Protein AF-A0A8G1X2F3-F1 (afdb_monomer)

Solvent-accessible surface area (backbone atoms only — not comparable to full-atom values): 7685 Å² total; per-residue (Å²): 107,50,63,44,91,69,25,41,35,52,78,44,75,65,42,55,74,68,70,45,87,41,70,46,46,57,89,51,51,42,33,35,34,28,33,28,40,71,46,93,71,54,45,96,86,75,41,77,36,46,41,46,27,35,36,37,27,28,76,36,99,87,60,63,71,38,78,50,72,45,58,45,89,77,62,45,90,94,65,58,54,70,39,52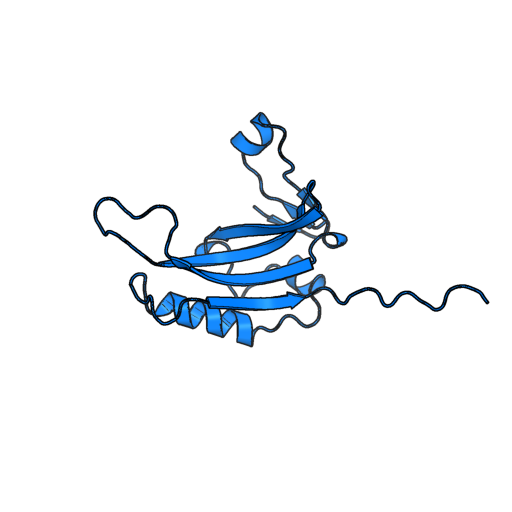,57,69,76,40,80,80,55,36,64,65,38,40,50,52,37,52,55,42,44,71,69,38,48,80,52,71,86,62,52,46,73,24,75,21,35,68,59,75,76,78,73,80,68,86,71,90,129

pLDDT: mean 89.23, std 11.31, range [41.41, 98.12]

Structure (mmCIF, N/CA/C/O backbone):
data_AF-A0A8G1X2F3-F1
#
_entry.id   AF-A0A8G1X2F3-F1
#
loop_
_atom_site.group_PDB
_atom_site.id
_atom_site.type_symbol
_atom_site.label_atom_id
_atom_site.label_alt_id
_atom_site.label_comp_id
_atom_site.label_asym_id
_atom_site.label_entity_id
_atom_site.label_seq_id
_atom_site.pdbx_PDB_ins_code
_atom_site.Cartn_x
_atom_site.Cartn_y
_atom_site.Cartn_z
_atom_site.occupancy
_atom_site.B_iso_or_equiv
_atom_site.auth_seq_id
_atom_site.auth_comp_id
_atom_site.auth_asym_id
_atom_site.auth_atom_id
_atom_site.pdbx_PDB_model_num
ATOM 1 N N . MET A 1 1 ? 2.943 11.512 5.272 1.00 86.56 1 MET A N 1
ATOM 2 C CA . MET A 1 1 ? 2.142 10.280 5.441 1.00 86.56 1 MET A CA 1
ATOM 3 C C . MET A 1 1 ? 2.554 9.614 6.743 1.00 86.56 1 MET A C 1
ATOM 5 O O . MET A 1 1 ? 3.744 9.624 7.036 1.00 86.56 1 MET A O 1
ATOM 9 N N . SER A 1 2 ? 1.618 9.084 7.526 1.00 90.88 2 SER A N 1
ATOM 10 C CA . SER A 1 2 ? 1.908 8.411 8.796 1.00 90.88 2 SER A CA 1
ATOM 11 C C . SER A 1 2 ? 0.947 7.256 9.067 1.00 90.88 2 SER A C 1
ATOM 13 O O . SER A 1 2 ? -0.206 7.269 8.636 1.00 90.88 2 SER A O 1
ATOM 15 N N . PHE A 1 3 ? 1.450 6.276 9.813 1.00 93.25 3 PHE A N 1
ATOM 16 C CA . PHE A 1 3 ? 0.665 5.220 10.439 1.00 93.25 3 PHE A CA 1
ATOM 17 C C . PHE A 1 3 ? 0.848 5.339 11.948 1.00 93.25 3 PHE A C 1
ATOM 19 O O . PHE A 1 3 ? 1.969 5.206 12.443 1.00 93.25 3 PHE A O 1
ATOM 26 N N . ASP A 1 4 ? -0.235 5.598 12.665 1.00 93.75 4 ASP A N 1
ATOM 27 C CA . ASP A 1 4 ? -0.240 5.759 14.116 1.00 93.75 4 ASP A CA 1
ATOM 28 C C . ASP A 1 4 ? -1.351 4.920 14.757 1.00 93.75 4 ASP A C 1
ATOM 30 O O . ASP A 1 4 ? -2.012 4.116 14.103 1.00 93.75 4 ASP A O 1
ATOM 34 N N . GLU A 1 5 ? -1.536 5.058 16.066 1.00 92.88 5 GLU A N 1
ATOM 35 C CA . GLU A 1 5 ? -2.543 4.292 16.803 1.00 92.88 5 GLU A CA 1
ATOM 36 C C . GLU A 1 5 ? -3.976 4.548 16.325 1.00 92.88 5 GLU A C 1
ATOM 38 O O . GLU A 1 5 ? -4.815 3.655 16.420 1.00 92.88 5 GLU A O 1
ATOM 43 N N . ALA A 1 6 ? -4.270 5.742 15.805 1.00 93.06 6 ALA A N 1
ATOM 44 C CA . ALA A 1 6 ? -5.607 6.106 15.359 1.00 93.06 6 ALA A CA 1
ATOM 45 C C . ALA A 1 6 ? -5.893 5.572 13.952 1.00 93.06 6 ALA A C 1
ATOM 47 O O . ALA A 1 6 ? -7.020 5.159 13.665 1.00 93.06 6 ALA A O 1
ATOM 48 N N . GLY A 1 7 ? -4.885 5.553 13.079 1.00 94.56 7 GLY A N 1
ATOM 49 C CA . GLY A 1 7 ? -5.059 5.062 11.724 1.00 94.56 7 GLY A CA 1
ATOM 50 C C . GLY A 1 7 ? -3.957 5.466 10.762 1.00 94.56 7 GLY A C 1
ATOM 51 O O . GLY A 1 7 ? -2.775 5.578 11.094 1.00 94.56 7 GLY A O 1
ATOM 52 N N . PHE A 1 8 ? -4.387 5.670 9.527 1.00 93.81 8 PHE A N 1
ATOM 53 C CA . PHE A 1 8 ? -3.568 6.104 8.417 1.00 93.81 8 PHE A CA 1
ATOM 54 C C . PHE A 1 8 ? -3.869 7.565 8.082 1.00 93.81 8 PHE A C 1
ATOM 56 O O . PHE A 1 8 ? -5.025 7.932 7.862 1.00 93.81 8 PHE A O 1
ATOM 63 N N . THR A 1 9 ? -2.822 8.385 7.987 1.00 92.81 9 THR A N 1
ATOM 64 C CA . THR A 1 9 ? -2.928 9.783 7.556 1.00 92.81 9 THR A CA 1
ATOM 65 C C . THR A 1 9 ? -2.079 10.036 6.315 1.00 92.81 9 THR A C 1
ATOM 67 O O . THR A 1 9 ? -0.859 9.834 6.313 1.00 92.81 9 THR A O 1
ATOM 70 N N . ARG A 1 10 ? -2.698 10.581 5.266 1.00 87.75 10 ARG A N 1
ATOM 71 C CA . A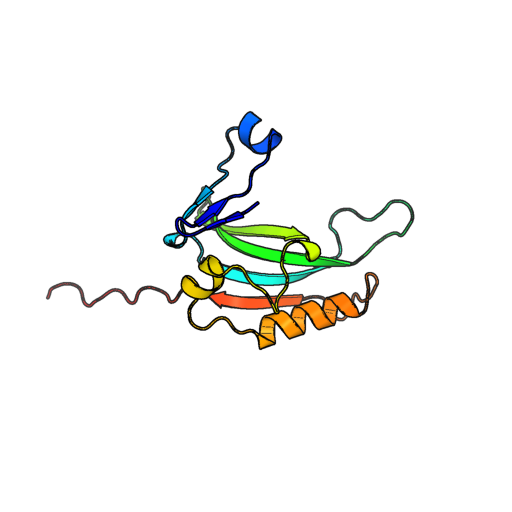RG A 1 10 ? -2.024 11.099 4.073 1.00 87.75 10 ARG A CA 1
ATOM 72 C C . ARG A 1 10 ? -2.186 12.614 4.002 1.00 87.75 10 ARG A C 1
ATOM 74 O O . ARG A 1 10 ? -3.151 13.113 3.440 1.00 87.75 10 ARG A O 1
ATOM 81 N N . SER A 1 11 ? -1.194 13.319 4.536 1.00 81.88 11 SER A N 1
ATOM 82 C CA . SER A 1 11 ? -1.084 14.776 4.450 1.00 81.88 11 SER A CA 1
ATOM 83 C C . SER A 1 11 ? -0.745 15.234 3.027 1.00 81.88 11 SER A C 1
ATOM 85 O O . SER A 1 11 ? 0.301 14.844 2.498 1.00 81.88 11 SER A O 1
ATOM 87 N N . SER A 1 12 ? -1.572 16.089 2.4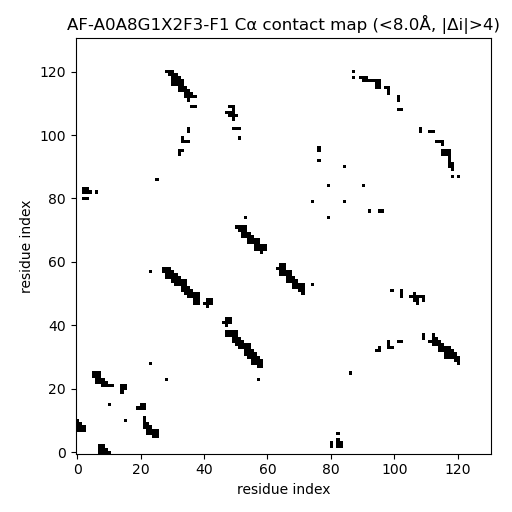33 1.00 80.62 12 SER A N 1
ATOM 88 C CA . SER A 1 12 ? -1.292 16.773 1.166 1.00 80.62 12 SER A CA 1
ATOM 89 C C . SER A 1 12 ? -1.922 18.161 1.178 1.00 80.62 12 SER A C 1
ATOM 91 O O . SER A 1 12 ? -3.128 18.301 1.362 1.00 80.62 12 SER A O 1
ATOM 93 N N . GLU A 1 13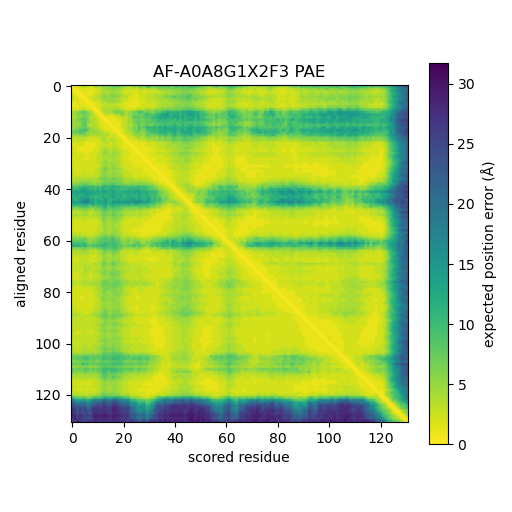 ? -1.123 19.206 0.938 1.00 78.94 13 GLU A N 1
ATOM 94 C CA . GLU A 1 13 ? -1.639 20.581 0.917 1.00 78.94 13 GLU A CA 1
ATOM 95 C C . GLU A 1 13 ? -2.733 20.777 -0.135 1.00 78.94 13 GLU A C 1
ATOM 97 O O . GLU A 1 13 ? -3.706 21.488 0.115 1.00 78.94 13 GLU A O 1
ATOM 102 N N . LEU A 1 14 ? -2.604 20.094 -1.276 1.00 77.75 14 LEU A N 1
ATOM 103 C CA . LEU A 1 14 ? -3.610 20.092 -2.330 1.00 77.75 14 LEU A CA 1
ATOM 104 C C . LEU A 1 14 ? -4.878 19.348 -1.896 1.00 77.75 14 LEU A C 1
ATOM 106 O O . LEU A 1 14 ? -5.974 19.860 -2.104 1.00 77.75 14 LEU A O 1
ATOM 110 N N . ALA A 1 15 ? -4.746 18.178 -1.261 1.00 78.50 15 ALA A N 1
ATOM 111 C CA . ALA A 1 15 ? -5.900 17.439 -0.740 1.00 78.50 15 ALA A CA 1
ATOM 112 C C . ALA A 1 15 ? -6.668 18.286 0.283 1.00 78.50 15 ALA A C 1
ATOM 114 O O . ALA A 1 15 ? -7.885 18.429 0.178 1.00 78.50 15 ALA A O 1
ATOM 115 N N . ARG A 1 16 ? -5.943 18.944 1.195 1.00 80.88 16 ARG A N 1
ATOM 116 C CA . ARG A 1 16 ? -6.506 19.873 2.177 1.00 80.88 16 ARG A CA 1
ATOM 117 C C . ARG A 1 16 ? -7.211 21.058 1.516 1.00 80.88 16 ARG A C 1
ATOM 119 O O . ARG A 1 16 ? -8.315 21.407 1.921 1.00 80.88 16 ARG A O 1
ATOM 126 N N . ALA A 1 17 ? -6.608 21.659 0.489 1.00 82.06 17 ALA A N 1
ATOM 127 C CA . ALA A 1 17 ? -7.216 22.763 -0.260 1.00 82.06 17 ALA A CA 1
ATOM 128 C C . ALA A 1 17 ? -8.492 22.341 -1.012 1.00 82.06 17 ALA A C 1
ATOM 130 O O . ALA A 1 17 ? -9.411 23.143 -1.157 1.00 82.06 17 ALA A O 1
ATOM 131 N N . LEU A 1 18 ? -8.566 21.082 -1.453 1.00 84.69 18 LEU A N 1
ATOM 132 C CA . LEU A 1 18 ? -9.732 20.496 -2.117 1.00 84.69 18 LEU A CA 1
ATOM 133 C C . LEU A 1 18 ? -10.760 19.904 -1.136 1.00 84.69 18 LEU A C 1
ATOM 135 O O . LEU A 1 18 ? -11.741 19.311 -1.579 1.00 84.69 18 LEU A O 1
ATOM 139 N N . GLY A 1 19 ? -10.548 20.033 0.180 1.00 81.50 19 GLY A N 1
ATOM 140 C CA . GLY A 1 19 ? -11.426 19.452 1.199 1.00 81.50 19 GLY A CA 1
ATOM 141 C C . GLY A 1 19 ? -11.482 17.922 1.160 1.00 81.50 19 GLY A C 1
ATOM 142 O O . GLY A 1 19 ? -12.444 17.326 1.641 1.00 81.50 19 GLY A O 1
ATOM 143 N N . GLN A 1 20 ? -10.480 17.277 0.562 1.00 84.25 20 GLN A N 1
ATOM 144 C CA . GLN A 1 20 ? -10.397 15.826 0.511 1.00 84.25 20 GLN A CA 1
ATOM 145 C C . GLN A 1 20 ? -10.044 15.271 1.887 1.00 84.25 20 GLN A C 1
ATOM 147 O O . GLN A 1 20 ? -9.270 15.854 2.645 1.00 84.25 20 GLN A O 1
ATOM 152 N N . ARG A 1 21 ? -10.599 14.099 2.192 1.00 87.44 21 ARG A N 1
ATOM 153 C CA . ARG A 1 21 ? -10.265 13.355 3.402 1.00 87.44 21 ARG A CA 1
ATOM 154 C C . ARG A 1 21 ? -8.771 13.021 3.419 1.00 87.44 21 ARG A C 1
ATOM 156 O O . ARG A 1 21 ? -8.229 12.549 2.424 1.00 87.44 21 ARG A O 1
ATOM 163 N N . GLU A 1 22 ? -8.126 13.242 4.563 1.00 90.44 22 GLU A N 1
ATOM 164 C CA . GLU A 1 22 ? -6.695 12.957 4.766 1.00 90.44 22 GLU A CA 1
ATOM 165 C C . GLU A 1 22 ? -6.445 11.835 5.786 1.00 90.44 22 GLU A C 1
ATOM 167 O O . GLU A 1 22 ? -5.322 11.343 5.878 1.00 90.44 22 GLU A O 1
ATOM 172 N N . PHE A 1 23 ? -7.468 11.412 6.538 1.00 92.56 23 PHE A N 1
ATOM 173 C CA . PHE A 1 23 ? -7.351 10.441 7.630 1.00 92.56 23 PHE A CA 1
ATOM 174 C C . PHE A 1 23 ? -8.346 9.288 7.497 1.00 92.56 23 PHE A C 1
ATOM 176 O O . PHE A 1 23 ? -9.543 9.521 7.321 1.00 92.56 23 PHE A O 1
ATOM 183 N N . TRP A 1 24 ? -7.872 8.059 7.691 1.00 94.25 24 TRP A N 1
ATOM 184 C CA . TRP A 1 24 ? -8.679 6.843 7.736 1.00 94.25 24 TRP A CA 1
ATOM 185 C C . TRP A 1 24 ? -8.376 6.060 9.015 1.00 94.25 24 TRP A C 1
ATOM 187 O O . TRP A 1 24 ? -7.220 5.684 9.229 1.00 94.25 24 TRP A O 1
ATOM 197 N N . PRO A 1 25 ? -9.382 5.777 9.860 1.00 95.75 25 PRO A N 1
ATOM 198 C CA . PRO A 1 25 ? -9.184 4.940 11.030 1.00 95.75 25 PRO A CA 1
ATOM 199 C C . PRO A 1 25 ? -8.911 3.497 10.607 1.00 95.75 25 PRO A C 1
ATOM 201 O O . PRO A 1 25 ? -9.378 3.041 9.559 1.00 95.75 25 PRO A O 1
ATOM 204 N N . TRP A 1 26 ? -8.223 2.738 11.461 1.00 95.88 26 TRP A N 1
ATOM 205 C CA . TRP A 1 26 ? -7.914 1.334 11.178 1.00 95.88 26 TRP A CA 1
ATOM 206 C C . TRP A 1 26 ? -9.148 0.513 10.808 1.00 95.88 26 TRP A C 1
ATOM 208 O O . TRP A 1 26 ? -9.048 -0.329 9.925 1.00 95.88 26 TRP A O 1
ATOM 218 N N . SER A 1 27 ? -10.309 0.776 11.420 1.00 93.88 27 SER A N 1
ATOM 219 C CA . SER A 1 27 ? -11.578 0.079 11.154 1.00 93.88 27 SER A CA 1
ATOM 220 C C . SER A 1 27 ? -12.057 0.167 9.705 1.00 93.88 27 SER A C 1
ATOM 222 O O . SER A 1 27 ? -12.782 -0.718 9.263 1.00 93.88 27 SER A O 1
ATOM 224 N N . GLU A 1 28 ? -11.648 1.198 8.971 1.00 94.44 28 GLU A N 1
ATOM 225 C CA . GLU A 1 28 ? -12.015 1.405 7.568 1.00 94.44 28 GLU A CA 1
ATOM 226 C C . GLU A 1 28 ? -11.002 0.813 6.587 1.00 94.44 28 GLU A C 1
ATOM 228 O O . GLU A 1 28 ? -11.235 0.811 5.385 1.00 94.44 28 GLU A O 1
ATOM 233 N N . ILE A 1 29 ? -9.874 0.289 7.058 1.00 95.56 29 ILE A N 1
ATOM 234 C CA . ILE A 1 29 ? -8.913 -0.375 6.180 1.00 95.56 29 ILE A CA 1
ATOM 235 C C . ILE A 1 29 ? -9.372 -1.819 5.985 1.00 95.56 29 ILE A C 1
ATOM 237 O O . ILE A 1 29 ? -9.483 -2.577 6.951 1.00 95.56 29 ILE A O 1
ATOM 241 N N . HIS A 1 30 ? -9.663 -2.196 4.742 1.00 96.50 30 HIS A N 1
ATOM 242 C CA . HIS A 1 30 ? -10.150 -3.526 4.374 1.00 96.50 30 HIS A CA 1
ATOM 243 C C . HIS A 1 30 ? -9.057 -4.424 3.822 1.00 96.50 30 HIS A C 1
ATOM 245 O O . HIS A 1 30 ? -9.078 -5.619 4.097 1.00 96.50 30 HIS A O 1
ATOM 251 N N . GLU A 1 31 ? -8.112 -3.871 3.067 1.00 97.50 31 GLU A N 1
ATOM 252 C CA . GLU A 1 31 ? -6.992 -4.640 2.532 1.00 97.50 31 GLU A CA 1
ATOM 253 C C . GLU A 1 31 ? -5.705 -3.825 2.571 1.00 97.50 31 GLU A C 1
ATOM 255 O O . GLU A 1 31 ? -5.743 -2.594 2.506 1.00 97.50 31 GLU A O 1
ATOM 260 N N . PHE A 1 32 ? -4.580 -4.526 2.655 1.00 97.81 32 PHE A N 1
ATOM 261 C CA . PHE A 1 32 ? -3.243 -3.962 2.526 1.00 97.81 32 PHE A CA 1
ATOM 262 C C . PHE A 1 32 ? -2.369 -4.899 1.701 1.00 97.81 32 PHE A C 1
ATOM 264 O O . PHE A 1 32 ? -2.463 -6.126 1.822 1.00 97.81 32 PHE A O 1
ATOM 271 N N . GLY A 1 33 ? -1.512 -4.325 0.867 1.00 98.00 33 GLY A N 1
ATOM 272 C CA . GLY A 1 33 ? -0.625 -5.107 0.028 1.00 98.00 33 GLY A CA 1
ATOM 273 C C . GLY A 1 33 ? 0.311 -4.264 -0.817 1.00 98.00 33 GLY A C 1
ATOM 274 O O . GLY A 1 33 ? 0.491 -3.066 -0.589 1.00 98.00 33 GLY A O 1
ATOM 275 N N . PHE A 1 34 ? 0.892 -4.933 -1.803 1.00 98.12 34 PHE A N 1
ATOM 276 C CA . PHE A 1 34 ? 1.810 -4.355 -2.770 1.00 98.12 34 PHE A CA 1
ATOM 277 C C . PHE A 1 34 ? 1.321 -4.630 -4.191 1.00 98.12 34 PHE A C 1
ATOM 279 O O . PHE A 1 34 ? 0.782 -5.702 -4.471 1.00 98.12 34 PHE A O 1
ATOM 286 N N . ARG A 1 35 ? 1.503 -3.679 -5.097 1.00 97.69 35 ARG A N 1
ATOM 287 C CA . ARG A 1 35 ? 1.173 -3.784 -6.512 1.00 97.69 35 ARG A CA 1
ATOM 288 C C . ARG A 1 35 ? 2.394 -3.413 -7.330 1.00 97.69 35 ARG A C 1
ATOM 290 O O . ARG A 1 35 ? 3.055 -2.427 -7.041 1.00 97.69 35 ARG A O 1
ATOM 297 N N . TYR A 1 36 ? 2.647 -4.186 -8.371 1.00 97.06 36 TYR A N 1
ATOM 298 C CA . TYR A 1 36 ? 3.640 -3.880 -9.382 1.00 97.06 36 TYR A CA 1
ATOM 299 C C . TYR A 1 36 ? 2.934 -3.810 -10.733 1.00 97.06 36 TYR A C 1
ATOM 301 O O . TYR A 1 36 ? 2.391 -4.805 -11.213 1.00 97.06 36 TYR A O 1
ATOM 309 N N . THR A 1 37 ? 2.845 -2.617 -11.308 1.00 95.88 37 THR A N 1
ATOM 310 C CA . THR A 1 37 ? 1.997 -2.345 -12.477 1.00 95.88 37 THR A CA 1
ATOM 311 C C . THR A 1 37 ? 2.667 -1.362 -13.417 1.00 95.88 37 THR A C 1
ATOM 313 O O . THR A 1 37 ? 3.523 -0.593 -12.998 1.00 95.88 37 THR A O 1
ATOM 316 N N . GLN A 1 38 ? 2.264 -1.358 -14.686 1.00 94.38 38 GLN A N 1
ATOM 317 C CA . GLN A 1 38 ? 2.702 -0.327 -15.619 1.00 94.38 38 GLN A CA 1
ATOM 318 C C . GLN A 1 38 ? 2.207 1.044 -15.145 1.00 94.38 38 GLN A C 1
ATOM 320 O O . GLN A 1 38 ? 1.042 1.185 -14.758 1.00 94.38 38 GLN A O 1
ATOM 325 N N . ALA A 1 39 ? 3.096 2.035 -15.184 1.00 91.19 39 ALA A N 1
ATOM 326 C CA . ALA A 1 39 ? 2.776 3.419 -14.889 1.00 91.19 39 ALA A CA 1
ATOM 327 C C . ALA A 1 39 ? 1.684 3.917 -15.841 1.00 91.19 39 ALA A C 1
ATOM 329 O O . ALA A 1 39 ? 1.754 3.720 -17.056 1.00 91.19 39 ALA A O 1
ATOM 330 N N . VAL A 1 40 ? 0.678 4.600 -15.294 1.00 85.94 40 VAL A N 1
ATOM 331 C CA . VAL A 1 40 ? -0.420 5.169 -16.098 1.00 85.94 40 VAL A CA 1
ATOM 332 C C . VAL A 1 40 ? 0.086 6.306 -16.991 1.00 85.94 40 VAL A C 1
ATOM 334 O O . VAL A 1 40 ? -0.445 6.532 -18.079 1.00 85.94 40 VAL A O 1
ATOM 337 N N . PHE A 1 41 ? 1.125 7.010 -16.539 1.00 81.88 41 PHE A N 1
ATOM 338 C CA . PHE A 1 41 ? 1.762 8.095 -17.270 1.00 81.88 41 PHE A CA 1
ATOM 339 C C . PHE A 1 41 ? 3.194 7.689 -17.630 1.00 81.88 41 PHE A C 1
ATOM 341 O O . PHE A 1 41 ? 4.060 7.713 -16.758 1.00 81.88 41 PHE A O 1
ATOM 348 N N . PRO A 1 42 ? 3.457 7.301 -18.889 1.00 77.12 42 PRO A N 1
ATOM 349 C CA . PRO A 1 42 ? 4.795 6.908 -19.304 1.00 77.12 42 PRO A CA 1
ATOM 350 C C . PRO A 1 42 ? 5.762 8.092 -19.231 1.00 77.12 42 PRO A C 1
ATOM 352 O O . PRO A 1 42 ? 5.387 9.245 -19.469 1.00 77.12 42 PRO A O 1
ATOM 355 N N . ASP A 1 43 ? 7.026 7.796 -18.939 1.00 82.19 43 ASP A N 1
ATOM 356 C CA . ASP A 1 43 ? 8.079 8.804 -18.921 1.00 82.19 43 ASP A CA 1
ATOM 357 C C . ASP A 1 43 ? 8.382 9.259 -20.363 1.00 82.19 43 ASP A C 1
ATOM 359 O O . ASP A 1 43 ? 8.648 8.410 -21.223 1.00 82.19 43 ASP A O 1
ATOM 363 N N . PRO A 1 44 ? 8.394 10.574 -20.660 1.00 82.44 44 PRO A N 1
ATOM 364 C CA . PRO A 1 44 ? 8.625 11.077 -22.016 1.00 82.44 44 PRO A CA 1
ATOM 365 C C . PRO A 1 44 ? 9.970 10.669 -22.634 1.00 82.44 44 PRO A C 1
ATOM 367 O O . PRO A 1 44 ? 10.112 10.720 -23.856 1.00 82.44 44 PRO A O 1
ATOM 370 N N . TRP A 1 45 ? 10.957 10.287 -21.817 1.00 83.44 45 TRP A N 1
ATOM 371 C CA . TRP A 1 45 ? 12.298 9.915 -22.270 1.00 83.44 45 TRP A CA 1
ATOM 372 C C . TRP A 1 45 ? 12.532 8.400 -22.293 1.00 83.44 45 TRP A C 1
ATOM 374 O O . TRP A 1 45 ? 13.266 7.905 -23.147 1.00 83.44 45 TRP A O 1
ATOM 384 N N . SER A 1 46 ? 11.907 7.659 -21.382 1.00 78.88 46 SER A N 1
ATOM 385 C CA . SER A 1 46 ? 12.171 6.235 -21.130 1.00 78.88 46 SER A CA 1
ATOM 386 C C . SER A 1 46 ? 11.055 5.316 -21.639 1.00 78.88 46 SER A C 1
ATOM 388 O O . SER A 1 46 ? 11.277 4.101 -21.778 1.00 78.88 46 SER A O 1
ATOM 390 N N . GLY A 1 47 ? 9.899 5.900 -21.974 1.00 87.25 47 GLY A N 1
ATOM 391 C CA . GLY A 1 47 ? 8.692 5.220 -22.428 1.00 87.25 47 GLY A CA 1
ATOM 392 C C . GLY A 1 47 ? 7.939 4.550 -21.284 1.00 87.25 47 GLY A C 1
ATOM 393 O O . GLY A 1 47 ? 7.992 4.994 -20.138 1.00 87.25 47 GLY A O 1
ATOM 394 N N . ASP A 1 48 ? 7.240 3.465 -21.613 1.00 90.25 48 ASP A N 1
ATOM 395 C CA . ASP A 1 48 ? 6.548 2.642 -20.627 1.00 90.25 48 ASP A CA 1
ATOM 396 C C . ASP A 1 48 ? 7.523 2.078 -19.593 1.00 90.25 48 ASP A C 1
ATOM 398 O O . ASP A 1 48 ? 8.608 1.580 -19.925 1.00 90.25 48 ASP A O 1
ATOM 402 N N . TYR A 1 49 ? 7.105 2.133 -18.335 1.00 91.56 49 TYR A N 1
ATOM 403 C CA . TYR A 1 49 ? 7.827 1.568 -17.210 1.00 91.56 49 TYR A CA 1
ATOM 404 C C . TYR A 1 49 ? 6.847 1.038 -16.164 1.00 91.56 49 TYR A C 1
ATOM 406 O O . TYR A 1 49 ? 5.651 1.324 -16.202 1.00 91.56 49 TYR A O 1
ATOM 414 N N . MET A 1 50 ? 7.371 0.233 -15.253 1.00 94.44 50 MET A N 1
ATOM 415 C CA . MET A 1 50 ? 6.641 -0.384 -14.158 1.00 94.44 50 MET A CA 1
ATOM 416 C C . MET A 1 50 ? 6.919 0.343 -12.842 1.00 94.44 50 MET A C 1
ATOM 418 O O . MET A 1 50 ? 8.056 0.731 -12.572 1.00 94.44 50 MET A O 1
ATOM 422 N N . GLU A 1 51 ? 5.894 0.453 -12.007 1.00 94.38 51 GLU A N 1
ATOM 423 C CA . GLU A 1 51 ? 5.918 1.070 -10.684 1.00 94.38 51 GLU A CA 1
ATOM 424 C C . GLU A 1 51 ? 5.574 0.046 -9.607 1.00 94.38 51 GLU A C 1
ATOM 426 O O . GLU A 1 51 ? 4.627 -0.733 -9.748 1.00 94.38 51 GLU A O 1
ATOM 431 N N . GLY A 1 52 ? 6.346 0.075 -8.522 1.00 96.00 52 GLY A N 1
ATOM 432 C CA . GLY A 1 52 ? 6.014 -0.574 -7.263 1.00 96.00 52 GLY A CA 1
ATOM 433 C C . GLY A 1 52 ? 5.199 0.371 -6.384 1.00 96.00 52 GLY A C 1
ATOM 434 O O . GLY A 1 52 ? 5.598 1.508 -6.133 1.00 96.00 52 GLY A O 1
ATOM 435 N N . LEU A 1 53 ? 4.046 -0.091 -5.915 1.00 96.88 53 LEU A N 1
ATOM 436 C CA . LEU A 1 53 ? 3.097 0.695 -5.139 1.00 96.88 53 LEU A CA 1
ATOM 437 C C . LEU A 1 53 ? 2.600 -0.121 -3.954 1.00 96.88 53 LEU A C 1
ATOM 439 O O . LEU A 1 53 ? 2.030 -1.201 -4.102 1.00 96.88 53 LEU A O 1
ATOM 443 N N . TRP A 1 54 ? 2.731 0.429 -2.760 1.00 97.38 54 TRP A N 1
ATOM 444 C CA . TRP A 1 54 ? 1.952 -0.040 -1.625 1.00 97.38 54 TRP A CA 1
ATOM 445 C C . TRP A 1 54 ? 0.507 0.421 -1.781 1.00 97.38 54 TRP A C 1
ATOM 447 O O . TRP A 1 54 ? 0.259 1.519 -2.283 1.00 97.38 54 TRP A O 1
ATOM 457 N N . PHE A 1 55 ? -0.452 -0.376 -1.310 1.00 97.12 55 PHE A N 1
ATOM 458 C CA . PHE A 1 55 ? -1.852 0.035 -1.320 1.00 97.12 55 PHE A CA 1
ATOM 459 C C . PHE A 1 55 ? -2.597 -0.296 -0.029 1.00 97.12 55 PHE A C 1
ATOM 461 O O . PHE A 1 55 ? -2.350 -1.310 0.623 1.00 97.12 55 PHE A O 1
ATOM 468 N N . LEU A 1 56 ? -3.580 0.548 0.286 1.00 96.75 56 LEU A N 1
ATOM 469 C CA . LEU A 1 56 ? -4.649 0.284 1.248 1.00 96.75 56 LEU A CA 1
ATOM 470 C C . LEU A 1 56 ? -5.989 0.327 0.519 1.00 96.75 56 LEU A C 1
ATOM 472 O O . LEU A 1 56 ? -6.231 1.254 -0.247 1.00 96.75 56 LEU A O 1
ATOM 476 N N . ARG A 1 57 ? -6.890 -0.624 0.768 1.00 96.56 57 ARG A N 1
ATOM 477 C CA . ARG A 1 57 ? -8.276 -0.526 0.287 1.00 96.56 57 ARG A CA 1
ATOM 478 C C . ARG A 1 57 ? -9.189 -0.005 1.388 1.00 96.56 57 ARG A C 1
ATOM 480 O O . ARG A 1 57 ? -9.261 -0.610 2.456 1.00 96.56 57 ARG A O 1
ATOM 487 N N . VAL A 1 58 ? -9.893 1.088 1.107 1.00 94.38 58 VAL A N 1
ATOM 488 C CA . VAL A 1 58 ? -10.830 1.770 2.018 1.00 94.38 58 VAL A CA 1
ATOM 489 C C . VAL A 1 58 ? -12.187 1.979 1.334 1.00 94.38 58 VAL A C 1
ATOM 491 O O . VAL A 1 58 ? -12.231 1.972 0.103 1.00 94.38 58 VAL A O 1
ATOM 494 N N . PRO A 1 59 ? -13.299 2.156 2.068 1.00 92.12 59 PRO A N 1
ATOM 495 C CA . PRO A 1 59 ? -14.596 2.455 1.473 1.00 92.12 59 PRO A CA 1
ATOM 496 C C . PRO A 1 59 ? -14.555 3.710 0.597 1.00 92.12 59 PRO A C 1
ATOM 498 O O . PRO A 1 59 ? -13.915 4.703 0.944 1.00 92.12 59 PRO A O 1
ATOM 501 N N . SER A 1 60 ? -15.255 3.655 -0.534 1.00 87.81 60 SER A N 1
ATOM 502 C CA . SER A 1 60 ? -15.504 4.808 -1.401 1.00 87.81 60 SER A CA 1
ATOM 503 C C . SER A 1 60 ? -16.913 5.361 -1.180 1.00 87.81 60 SER A C 1
ATOM 505 O O . SER A 1 60 ? -17.844 4.595 -0.925 1.00 87.81 60 SER A O 1
ATOM 507 N N . ASP A 1 61 ? -17.091 6.670 -1.369 1.00 81.44 61 ASP A N 1
ATOM 508 C CA . ASP A 1 61 ? -18.396 7.346 -1.282 1.00 81.44 61 ASP A CA 1
ATOM 509 C C . ASP A 1 61 ? -19.420 6.800 -2.299 1.00 81.44 61 ASP A C 1
ATOM 511 O O . ASP A 1 61 ? -20.625 6.853 -2.066 1.00 81.44 61 ASP A O 1
ATOM 515 N N . GLY A 1 62 ? -18.949 6.235 -3.419 1.00 78.88 62 GLY A N 1
ATOM 516 C CA . GLY A 1 62 ? -19.783 5.614 -4.458 1.00 78.88 62 GLY A CA 1
ATOM 517 C C . GLY A 1 62 ? -20.161 4.150 -4.199 1.00 78.88 62 GLY A C 1
ATOM 518 O O . GLY A 1 62 ? -20.793 3.527 -5.051 1.00 78.88 62 GLY A O 1
ATOM 519 N N . GLY A 1 63 ? -19.775 3.590 -3.048 1.00 83.19 63 GLY A N 1
ATOM 520 C CA . GLY A 1 63 ? -19.883 2.164 -2.755 1.00 83.19 63 GLY A CA 1
ATOM 521 C C . GLY A 1 63 ? -18.680 1.363 -3.266 1.00 83.19 63 GLY A C 1
ATOM 522 O O . GLY A 1 63 ? -18.005 1.732 -4.224 1.00 83.19 63 GLY A O 1
ATOM 523 N N . GLY A 1 64 ? -18.394 0.247 -2.595 1.00 89.88 64 GLY A N 1
ATOM 524 C CA . GLY A 1 64 ? -17.204 -0.562 -2.863 1.00 89.88 64 GLY A CA 1
ATOM 525 C C . GLY A 1 64 ? -15.934 -0.013 -2.207 1.00 89.88 64 GLY A C 1
ATOM 526 O O . GLY A 1 64 ? -15.987 0.825 -1.304 1.00 89.88 64 GLY A O 1
ATOM 527 N N . LEU A 1 65 ? -14.787 -0.540 -2.637 1.00 93.06 65 LEU A N 1
ATOM 528 C CA . LEU A 1 65 ? -13.476 -0.183 -2.103 1.00 93.06 65 LEU A CA 1
ATOM 529 C C . LEU A 1 65 ? -12.673 0.617 -3.128 1.00 93.06 65 LEU A C 1
ATOM 531 O O . LEU A 1 65 ? -12.610 0.256 -4.301 1.00 93.06 65 LEU A O 1
ATOM 535 N N . MET A 1 66 ? -12.007 1.663 -2.656 1.00 93.31 66 MET A N 1
ATOM 536 C CA . MET A 1 66 ? -11.018 2.439 -3.391 1.00 93.31 66 MET A CA 1
ATOM 537 C C . MET A 1 66 ? -9.617 2.061 -2.910 1.00 93.31 66 MET A C 1
ATOM 539 O O . MET A 1 66 ? -9.375 1.972 -1.704 1.00 93.31 66 MET A O 1
ATOM 543 N N . ALA A 1 67 ? -8.695 1.857 -3.851 1.00 93.94 67 ALA A N 1
ATOM 544 C CA . ALA A 1 67 ? -7.283 1.692 -3.541 1.00 93.94 67 ALA A CA 1
ATOM 545 C C . ALA A 1 67 ? -6.630 3.062 -3.312 1.00 93.94 67 ALA A C 1
ATOM 547 O O . ALA A 1 67 ? -6.724 3.971 -4.133 1.00 93.94 67 ALA A O 1
ATOM 548 N N . MET A 1 68 ? -5.973 3.199 -2.171 1.00 93.06 68 MET A N 1
ATOM 549 C CA . MET A 1 68 ? -5.067 4.285 -1.856 1.00 93.06 68 MET A CA 1
ATOM 550 C C . MET A 1 68 ? -3.645 3.800 -2.070 1.00 93.06 68 MET A C 1
ATOM 552 O O . MET A 1 68 ? -3.157 2.997 -1.279 1.00 93.06 68 MET A O 1
ATOM 556 N N . GLU A 1 69 ? -3.001 4.297 -3.118 1.00 93.94 69 GLU A N 1
ATOM 557 C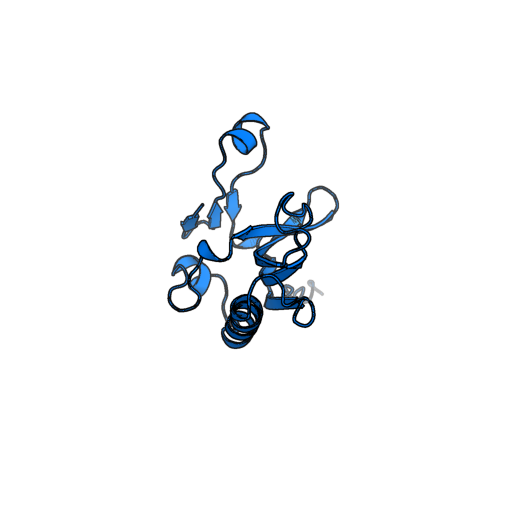 CA . GLU A 1 69 ? -1.642 3.913 -3.495 1.00 93.94 69 GLU A CA 1
ATOM 558 C C . GLU A 1 69 ? -0.607 4.941 -3.042 1.00 93.94 69 GLU A C 1
ATOM 560 O O . GLU A 1 69 ? -0.885 6.144 -2.958 1.00 93.94 69 GLU A O 1
ATOM 565 N N . PHE A 1 70 ? 0.585 4.448 -2.728 1.00 92.38 70 PHE A N 1
ATOM 566 C CA . PHE A 1 70 ? 1.755 5.254 -2.412 1.00 92.38 70 PHE A CA 1
ATOM 567 C C . PHE A 1 70 ? 3.040 4.511 -2.798 1.00 92.38 70 PHE A C 1
ATOM 569 O O . PHE A 1 70 ? 3.064 3.285 -2.883 1.00 92.38 70 PHE A O 1
ATOM 576 N N . ASP A 1 71 ? 4.093 5.283 -3.050 1.00 92.88 71 ASP A N 1
ATOM 577 C CA . ASP A 1 71 ? 5.353 4.822 -3.641 1.00 92.88 71 ASP A CA 1
ATOM 578 C C . ASP A 1 71 ? 6.030 3.702 -2.835 1.00 92.88 71 ASP A C 1
ATOM 580 O O . ASP A 1 71 ? 6.029 3.750 -1.599 1.00 92.88 71 ASP A O 1
ATOM 584 N N . GLU A 1 72 ? 6.640 2.732 -3.527 1.00 94.19 72 GLU A N 1
ATOM 585 C CA . GLU A 1 72 ? 7.412 1.623 -2.948 1.00 94.19 72 GLU A CA 1
ATOM 586 C C . GLU A 1 72 ? 8.393 2.070 -1.854 1.00 94.19 72 GLU A C 1
ATOM 588 O O . GLU A 1 72 ? 8.455 1.434 -0.801 1.00 94.19 72 GLU A O 1
ATOM 593 N N . ALA A 1 73 ? 9.097 3.191 -2.033 1.00 93.25 73 ALA A N 1
ATOM 594 C CA . ALA A 1 73 ? 10.093 3.686 -1.083 1.00 93.25 73 ALA A CA 1
ATOM 595 C C . ALA A 1 73 ? 9.492 4.182 0.244 1.00 93.25 73 ALA A C 1
ATOM 597 O O . ALA A 1 73 ? 10.222 4.482 1.191 1.00 93.25 73 ALA A O 1
ATOM 598 N N . THR A 1 74 ? 8.165 4.289 0.340 1.00 92.75 74 THR A N 1
ATOM 599 C CA . THR A 1 74 ? 7.486 4.814 1.530 1.00 92.75 74 THR A CA 1
ATOM 600 C C . THR A 1 74 ? 7.519 3.843 2.713 1.00 92.75 74 THR A C 1
ATOM 602 O O . THR A 1 74 ? 7.458 4.282 3.864 1.00 92.75 74 THR A O 1
ATOM 605 N N . LEU A 1 75 ? 7.588 2.533 2.460 1.00 94.50 75 LEU A N 1
ATOM 606 C CA . LEU A 1 75 ? 7.622 1.503 3.498 1.00 94.50 75 LEU A CA 1
ATOM 607 C C . LEU A 1 75 ? 8.772 0.525 3.269 1.00 94.50 75 LEU A C 1
ATOM 609 O O . LEU A 1 75 ? 9.080 0.144 2.148 1.00 94.50 75 LEU A O 1
ATOM 613 N N . ASP A 1 76 ? 9.340 0.063 4.378 1.00 93.44 76 ASP A N 1
ATOM 614 C CA . ASP A 1 76 ? 10.290 -1.043 4.421 1.00 93.44 76 ASP A CA 1
ATOM 615 C C . ASP A 1 76 ? 9.565 -2.281 4.966 1.00 93.44 76 ASP A C 1
ATOM 617 O O . ASP A 1 76 ? 9.081 -2.269 6.103 1.00 93.44 76 ASP A O 1
ATOM 621 N N . ALA A 1 77 ? 9.478 -3.349 4.165 1.00 91.88 77 ALA A N 1
ATOM 622 C CA . ALA A 1 77 ? 8.820 -4.592 4.570 1.00 91.88 77 ALA A CA 1
ATOM 623 C C . ALA A 1 77 ? 9.477 -5.249 5.791 1.00 91.88 77 ALA A C 1
ATOM 625 O O . ALA A 1 77 ? 8.786 -5.888 6.581 1.00 91.88 77 ALA A O 1
ATOM 626 N N . GLU A 1 78 ? 10.781 -5.070 5.997 1.00 92.12 78 GLU A N 1
ATOM 627 C CA . GLU A 1 78 ? 11.477 -5.629 7.159 1.00 92.12 78 GLU A CA 1
ATOM 628 C C . GLU A 1 78 ? 11.347 -4.723 8.396 1.00 92.12 78 GLU A C 1
ATOM 630 O O . GLU A 1 78 ? 11.704 -5.118 9.509 1.00 92.12 78 GLU A O 1
ATOM 635 N N . ARG A 1 79 ? 10.809 -3.504 8.235 1.00 93.06 79 ARG A N 1
ATOM 636 C CA . ARG A 1 79 ? 10.657 -2.503 9.303 1.00 93.06 79 ARG A CA 1
ATOM 637 C C . ARG A 1 79 ? 9.321 -1.762 9.231 1.00 93.06 79 ARG A C 1
ATOM 639 O O . ARG A 1 79 ? 9.267 -0.540 9.383 1.00 93.06 79 ARG A O 1
ATOM 646 N N . LEU A 1 80 ? 8.232 -2.507 9.046 1.00 94.06 80 LEU A N 1
ATOM 647 C CA . LEU A 1 80 ? 6.890 -1.928 8.971 1.00 94.06 80 LEU A CA 1
ATOM 648 C C . LEU A 1 80 ? 6.526 -1.139 10.245 1.00 94.06 80 LEU A C 1
ATOM 650 O O . LEU A 1 80 ? 6.888 -1.561 11.350 1.00 94.06 80 LEU A O 1
ATOM 654 N N . PRO A 1 81 ? 5.747 -0.044 10.135 1.00 94.69 81 PRO A N 1
ATOM 655 C CA . PRO A 1 81 ? 5.288 0.726 11.285 1.00 94.69 81 PRO A CA 1
ATOM 656 C C . PRO A 1 81 ? 4.607 -0.161 12.344 1.00 94.69 81 PRO A C 1
ATOM 658 O O . PRO A 1 81 ? 3.712 -0.939 12.001 1.00 94.69 81 PRO A O 1
ATOM 661 N N . PRO A 1 82 ? 4.953 -0.036 13.642 1.00 94.50 82 PRO A N 1
ATOM 662 C CA . PRO A 1 82 ? 4.384 -0.893 14.684 1.00 94.50 82 PRO A CA 1
ATOM 663 C C . PRO A 1 82 ? 2.856 -0.835 14.785 1.00 94.50 82 PRO A C 1
ATOM 665 O O . PRO A 1 82 ? 2.232 -1.827 15.158 1.00 94.50 82 PRO A O 1
ATOM 668 N N . ALA A 1 83 ? 2.248 0.316 14.484 1.00 94.38 83 ALA A N 1
ATOM 669 C CA . ALA A 1 83 ? 0.795 0.468 14.483 1.00 94.38 83 ALA A CA 1
ATOM 670 C C . ALA A 1 83 ? 0.131 -0.312 13.335 1.00 94.38 83 ALA A C 1
ATOM 672 O O . ALA A 1 83 ? -0.911 -0.928 13.544 1.00 94.38 83 ALA A O 1
ATOM 673 N N . LEU A 1 84 ? 0.771 -0.366 12.160 1.00 94.25 84 LEU A N 1
ATOM 674 C CA . LEU A 1 84 ? 0.304 -1.155 11.018 1.00 94.25 84 LEU A CA 1
ATOM 675 C C . LEU A 1 84 ? 0.309 -2.645 11.361 1.00 94.25 84 LEU A C 1
ATOM 677 O O . LEU A 1 84 ? -0.717 -3.306 11.233 1.00 94.25 84 LEU A O 1
ATOM 681 N N . GLN A 1 85 ? 1.426 -3.151 11.890 1.00 93.50 85 GLN A N 1
ATOM 682 C CA . GLN A 1 85 ? 1.547 -4.563 12.270 1.00 93.50 85 GLN A CA 1
ATOM 683 C C . GLN A 1 85 ? 0.511 -4.971 13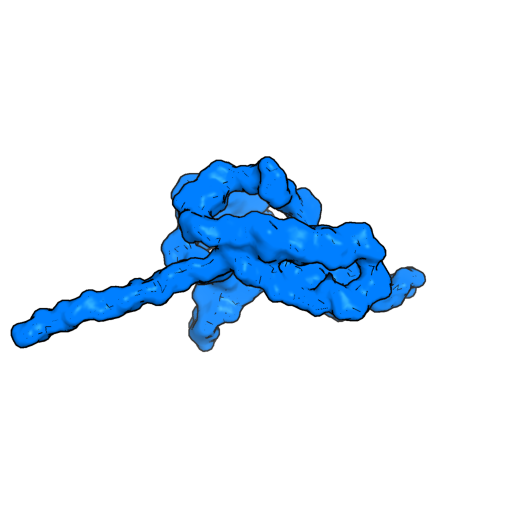.329 1.00 93.50 85 GLN A C 1
ATOM 685 O O . GLN A 1 85 ? -0.095 -6.035 13.231 1.00 93.50 85 GLN A O 1
ATOM 690 N N . ARG A 1 86 ? 0.265 -4.113 14.330 1.00 94.56 86 ARG A N 1
ATOM 691 C CA . ARG A 1 86 ? -0.716 -4.384 15.393 1.00 94.56 86 ARG A CA 1
ATOM 692 C C . ARG A 1 86 ? -2.160 -4.408 14.895 1.00 94.56 86 ARG A C 1
ATOM 694 O O . ARG A 1 86 ? -2.952 -5.195 15.405 1.00 94.56 86 ARG A O 1
ATOM 701 N N . ASN A 1 87 ? -2.499 -3.578 13.910 1.00 95.31 87 ASN A N 1
ATOM 702 C CA . ASN A 1 87 ? -3.859 -3.477 13.376 1.00 95.31 87 ASN A CA 1
ATOM 703 C C . ASN A 1 87 ? -4.137 -4.418 12.191 1.00 95.31 87 ASN A C 1
ATOM 705 O O . ASN A 1 87 ? -5.276 -4.496 11.732 1.00 95.31 87 ASN A O 1
ATOM 709 N N . MET A 1 88 ? -3.129 -5.161 11.726 1.00 95.19 88 MET A N 1
ATOM 710 C CA . MET A 1 88 ? -3.236 -6.142 10.642 1.00 95.19 88 MET A CA 1
ATOM 711 C C . MET A 1 88 ? -2.774 -7.531 11.106 1.00 95.19 88 MET A C 1
ATOM 713 O O . MET A 1 88 ? -1.759 -8.050 10.632 1.00 95.19 88 MET A O 1
ATOM 717 N N . PRO A 1 89 ? -3.493 -8.163 12.053 1.00 93.38 89 PRO A N 1
ATOM 718 C CA . PRO A 1 89 ? -3.129 -9.495 12.515 1.00 93.38 89 PRO A CA 1
ATOM 719 C C . PRO A 1 89 ? -3.183 -10.490 11.351 1.00 93.38 89 PRO A C 1
ATOM 721 O O . PRO A 1 89 ? -4.146 -10.503 10.582 1.00 93.38 89 PRO A O 1
ATOM 724 N N . GLY A 1 90 ? -2.150 -11.325 11.238 1.00 93.44 90 GLY A N 1
ATOM 725 C CA . GLY A 1 90 ? -2.032 -12.312 10.161 1.00 93.44 90 GLY A CA 1
ATOM 726 C C . GLY A 1 90 ? -1.509 -11.757 8.834 1.00 93.44 90 GLY A C 1
ATOM 727 O O . GLY A 1 90 ? -1.718 -12.400 7.812 1.00 93.44 90 GLY A O 1
ATOM 728 N N . LEU A 1 91 ? -0.854 -10.589 8.837 1.00 95.44 91 LEU A N 1
ATOM 729 C CA . LEU A 1 91 ? -0.175 -10.037 7.662 1.00 95.44 91 LEU A CA 1
ATOM 730 C C . LEU A 1 91 ? 0.787 -11.063 7.031 1.00 95.44 91 LEU A C 1
ATOM 732 O O . LEU A 1 91 ? 1.730 -11.528 7.675 1.00 95.44 91 LEU A O 1
ATOM 736 N N . ASP A 1 92 ? 0.560 -11.391 5.760 1.00 96.50 92 ASP A N 1
ATOM 737 C CA . ASP A 1 92 ? 1.393 -12.310 4.989 1.00 96.50 92 ASP A CA 1
ATOM 738 C C . ASP A 1 92 ? 2.648 -11.600 4.464 1.00 96.50 92 ASP A C 1
ATOM 740 O O . ASP A 1 92 ? 2.672 -10.990 3.391 1.00 96.50 92 ASP A O 1
ATOM 744 N N . MET A 1 93 ? 3.731 -11.711 5.232 1.00 95.94 93 MET A N 1
ATOM 745 C CA . MET A 1 93 ? 5.031 -11.159 4.851 1.00 95.94 93 MET A CA 1
ATOM 746 C C . MET A 1 93 ? 5.623 -11.819 3.600 1.00 95.94 93 MET A C 1
ATOM 748 O O . MET A 1 93 ? 6.437 -11.195 2.920 1.00 95.94 93 MET A O 1
ATOM 752 N N . ASN A 1 94 ? 5.237 -13.054 3.263 1.00 96.44 94 ASN A N 1
ATOM 753 C CA . ASN A 1 94 ? 5.727 -13.708 2.051 1.00 96.44 94 ASN A CA 1
ATOM 754 C C . ASN A 1 94 ? 5.088 -13.092 0.808 1.00 96.44 94 ASN A C 1
ATOM 756 O O . ASN A 1 94 ? 5.790 -12.872 -0.177 1.00 96.44 94 ASN A O 1
ATOM 760 N N . ALA A 1 95 ? 3.798 -12.749 0.872 1.00 96.75 95 ALA A N 1
ATOM 761 C CA . ALA A 1 95 ? 3.124 -12.017 -0.196 1.00 96.75 95 ALA A CA 1
ATOM 762 C C . ALA A 1 95 ? 3.797 -10.657 -0.454 1.00 96.75 95 ALA A C 1
ATOM 764 O O . ALA A 1 95 ? 4.090 -10.330 -1.603 1.00 96.75 95 ALA A O 1
ATOM 765 N N . LEU A 1 96 ? 4.129 -9.902 0.603 1.00 96.56 96 LEU A N 1
ATOM 766 C CA . LEU A 1 96 ? 4.837 -8.621 0.458 1.00 96.56 96 LEU A CA 1
ATOM 767 C C . LEU A 1 96 ? 6.225 -8.783 -0.160 1.00 96.56 96 LEU A C 1
ATOM 769 O O . LEU A 1 96 ? 6.576 -8.066 -1.095 1.00 96.56 96 LEU A O 1
ATOM 773 N N . ARG A 1 97 ? 7.009 -9.749 0.329 1.00 96.44 97 ARG A N 1
ATOM 774 C CA . ARG A 1 97 ? 8.345 -10.031 -0.210 1.00 96.44 97 ARG A CA 1
ATOM 775 C C . ARG A 1 97 ? 8.295 -10.484 -1.664 1.00 96.44 97 ARG A C 1
ATOM 777 O O . ARG A 1 97 ? 9.179 -10.114 -2.424 1.00 96.44 97 ARG A O 1
ATOM 784 N N . ALA A 1 98 ? 7.280 -11.251 -2.059 1.00 96.38 98 ALA A N 1
ATOM 785 C CA . ALA A 1 98 ? 7.094 -11.659 -3.448 1.00 96.38 98 ALA A CA 1
ATOM 786 C C . ALA A 1 98 ? 6.827 -10.453 -4.363 1.00 96.38 98 ALA A C 1
ATOM 788 O O . ALA A 1 98 ? 7.458 -10.347 -5.413 1.00 96.38 98 ALA A O 1
ATOM 789 N N . GLY A 1 99 ? 5.969 -9.519 -3.940 1.00 95.81 99 GLY A N 1
ATOM 790 C CA . GLY A 1 99 ? 5.719 -8.282 -4.685 1.00 95.81 99 GLY A CA 1
ATOM 791 C C . GLY A 1 99 ? 6.956 -7.390 -4.805 1.00 95.81 99 GLY A C 1
ATOM 792 O O . GLY A 1 99 ? 7.300 -6.954 -5.902 1.00 95.81 99 GLY A O 1
ATOM 793 N N . LEU A 1 100 ? 7.690 -7.195 -3.707 1.00 96.38 100 LEU A N 1
ATOM 794 C CA . LEU A 1 100 ? 8.950 -6.443 -3.721 1.00 96.38 100 LEU A CA 1
ATOM 795 C C . LEU A 1 100 ? 10.028 -7.128 -4.572 1.00 96.38 100 LEU A C 1
ATOM 797 O O . LEU A 1 100 ? 10.792 -6.461 -5.263 1.00 96.38 100 LEU A O 1
ATOM 801 N N . ALA A 1 101 ? 10.083 -8.462 -4.577 1.00 95.88 101 ALA A N 1
ATOM 802 C CA . ALA A 1 101 ? 11.005 -9.206 -5.429 1.00 95.88 101 ALA A CA 1
ATOM 803 C C . ALA A 1 101 ? 10.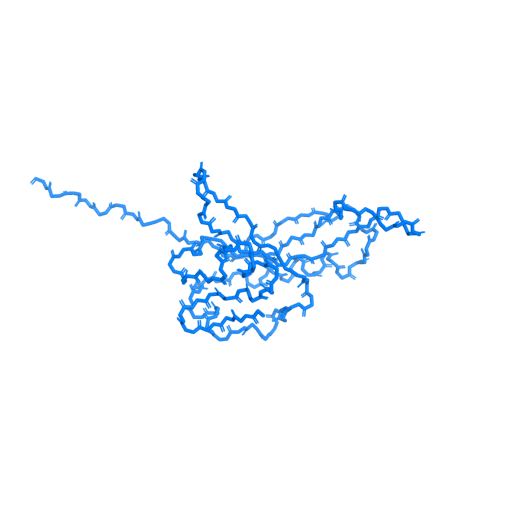682 -9.046 -6.924 1.00 95.88 101 ALA A C 1
ATOM 805 O O . ALA A 1 101 ? 11.608 -9.033 -7.736 1.00 95.88 101 ALA A O 1
ATOM 806 N N . ALA A 1 102 ? 9.404 -8.905 -7.293 1.00 94.69 102 ALA A N 1
ATOM 807 C CA . ALA A 1 102 ? 9.004 -8.579 -8.660 1.00 94.69 102 ALA A CA 1
ATOM 808 C C . ALA A 1 102 ? 9.476 -7.170 -9.056 1.00 94.69 102 ALA A C 1
ATOM 810 O O . ALA A 1 102 ? 10.095 -7.008 -10.109 1.00 94.69 102 ALA A O 1
ATOM 811 N N . ALA A 1 103 ? 9.280 -6.178 -8.180 1.00 94.06 103 ALA A N 1
ATOM 812 C CA . ALA A 1 103 ? 9.730 -4.804 -8.411 1.00 94.06 103 ALA A CA 1
ATOM 813 C C . ALA A 1 103 ? 11.263 -4.681 -8.498 1.00 94.06 103 ALA A C 1
ATOM 815 O O . ALA A 1 103 ? 11.790 -3.998 -9.380 1.00 94.06 103 ALA A O 1
ATOM 816 N N . ALA A 1 104 ? 11.997 -5.433 -7.671 1.00 94.31 104 ALA A N 1
ATOM 817 C CA . ALA A 1 104 ? 13.461 -5.453 -7.651 1.00 94.31 104 ALA A CA 1
ATOM 818 C C . ALA A 1 104 ? 14.108 -5.937 -8.965 1.00 94.31 104 ALA A C 1
ATOM 820 O O . ALA A 1 104 ? 15.298 -5.710 -9.187 1.00 94.31 104 ALA A O 1
ATOM 821 N N . ARG A 1 105 ? 13.348 -6.583 -9.860 1.00 93.19 105 ARG A N 1
ATOM 822 C CA . ARG A 1 105 ? 13.812 -6.965 -11.208 1.00 93.19 105 ARG A CA 1
ATOM 823 C C . ARG A 1 105 ? 13.889 -5.786 -12.179 1.00 93.19 105 ARG A C 1
ATOM 825 O O . ARG A 1 105 ? 14.459 -5.922 -13.260 1.00 93.19 105 ARG A O 1
ATOM 832 N N . GLY A 1 106 ? 13.386 -4.624 -11.775 1.00 90.38 106 GLY A N 1
ATOM 833 C CA . GLY A 1 106 ? 13.603 -3.350 -12.442 1.00 90.38 106 GLY A CA 1
ATOM 834 C C . GLY A 1 106 ? 12.435 -2.895 -13.318 1.00 90.38 106 GLY A C 1
ATOM 835 O O . GLY A 1 106 ? 11.554 -3.672 -13.663 1.00 90.38 106 GLY A O 1
ATOM 836 N N . PRO A 1 107 ? 12.428 -1.622 -13.737 1.00 87.31 107 PRO A N 1
ATOM 837 C CA . PRO A 1 107 ? 11.248 -0.920 -14.256 1.00 87.31 107 PRO A CA 1
ATOM 838 C C . PRO A 1 107 ? 10.774 -1.364 -15.649 1.00 87.31 107 PRO A C 1
ATOM 840 O O . PRO A 1 107 ? 9.793 -0.830 -16.150 1.00 87.31 107 PRO A O 1
ATOM 843 N N . ARG A 1 108 ? 11.451 -2.313 -16.305 1.00 89.50 108 ARG A N 1
ATOM 844 C CA . ARG A 1 108 ? 11.040 -2.864 -17.613 1.00 89.50 108 ARG A CA 1
ATOM 845 C C . ARG A 1 108 ? 10.583 -4.321 -17.527 1.00 89.50 108 ARG A C 1
ATOM 847 O O . ARG A 1 108 ? 10.476 -4.989 -18.551 1.00 89.50 108 ARG A O 1
ATOM 854 N N . ASN A 1 109 ? 10.353 -4.829 -16.319 1.00 90.50 109 ASN A N 1
ATOM 855 C CA . ASN A 1 109 ? 9.942 -6.206 -16.095 1.00 90.50 109 ASN A CA 1
ATOM 856 C C . ASN A 1 109 ? 8.413 -6.358 -16.176 1.00 90.50 109 ASN A C 1
ATOM 858 O O . ASN A 1 109 ? 7.735 -6.576 -15.180 1.00 90.50 109 ASN A O 1
ATOM 862 N N . PHE A 1 110 ? 7.856 -6.218 -17.377 1.00 90.12 110 PHE A N 1
ATOM 863 C CA . PHE A 1 110 ? 6.402 -6.223 -17.579 1.00 90.12 110 PHE A CA 1
ATOM 864 C C . PHE A 1 110 ? 5.738 -7.579 -17.276 1.00 90.12 110 PHE A C 1
ATOM 866 O O . PHE A 1 110 ? 4.552 -7.623 -16.961 1.00 90.12 110 PHE A O 1
ATOM 873 N N . GLU A 1 111 ? 6.489 -8.680 -17.359 1.00 91.38 111 GLU A N 1
ATOM 874 C CA . GLU A 1 111 ? 5.963 -10.043 -17.195 1.00 91.38 111 GLU A CA 1
ATOM 875 C C . GLU A 1 111 ? 5.541 -10.354 -15.754 1.00 91.38 111 GLU A C 1
ATOM 877 O O . GLU A 1 111 ? 4.571 -11.079 -15.546 1.00 91.38 111 GLU A O 1
ATOM 882 N N . 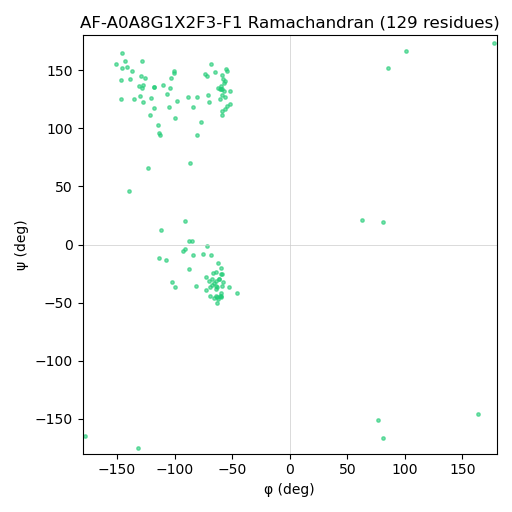ASP A 1 112 ? 6.214 -9.761 -14.763 1.00 92.25 112 ASP A N 1
ATOM 883 C CA . ASP A 1 112 ? 5.922 -9.998 -13.345 1.00 92.25 112 ASP A CA 1
ATOM 884 C C . ASP A 1 112 ? 4.894 -8.998 -12.777 1.00 92.25 112 ASP A C 1
ATOM 886 O O . ASP A 1 112 ? 4.819 -8.805 -11.563 1.00 92.25 112 ASP A O 1
ATOM 890 N N . SER A 1 113 ? 4.098 -8.339 -13.631 1.00 95.19 113 SER A N 1
ATOM 891 C CA . SER A 1 113 ? 3.017 -7.455 -13.175 1.00 95.19 113 SER A CA 1
ATOM 892 C C . SER A 1 113 ? 2.032 -8.206 -12.273 1.00 95.19 113 SER A C 1
ATOM 894 O O . SER A 1 113 ? 1.662 -9.351 -12.548 1.00 95.19 113 SER A O 1
ATOM 896 N N . GLY A 1 114 ? 1.581 -7.569 -11.196 1.00 96.38 114 GLY A N 1
ATOM 897 C CA . GLY A 1 114 ? 0.712 -8.242 -10.245 1.00 96.38 114 GLY A CA 1
ATOM 898 C C . GLY A 1 114 ? 0.316 -7.415 -9.036 1.00 96.38 114 GLY A C 1
ATOM 899 O O . GLY A 1 114 ? 0.798 -6.308 -8.795 1.00 96.38 114 GLY A O 1
ATOM 900 N N . GLU A 1 115 ? -0.590 -7.993 -8.255 1.00 97.94 115 GLU A N 1
ATOM 901 C CA . GLU A 1 115 ? -1.017 -7.464 -6.969 1.00 97.94 115 GLU A CA 1
ATOM 902 C C . GLU A 1 115 ? -0.945 -8.565 -5.906 1.00 97.94 115 GLU A C 1
ATOM 904 O O . GLU A 1 115 ? -1.518 -9.644 -6.063 1.00 97.94 115 GLU A O 1
ATOM 909 N N . TRP A 1 116 ? -0.265 -8.269 -4.802 1.00 97.94 116 TRP A N 1
ATOM 910 C CA . TRP A 1 116 ? -0.079 -9.147 -3.655 1.00 97.94 116 TRP A CA 1
ATOM 911 C C . TRP A 1 116 ? -0.810 -8.557 -2.455 1.00 97.94 116 TRP A C 1
ATOM 913 O O . TRP A 1 116 ? -0.298 -7.685 -1.751 1.00 97.94 116 TRP A O 1
ATOM 923 N N . VAL A 1 117 ? -2.032 -9.036 -2.223 1.00 97.75 117 VAL A N 1
ATOM 924 C CA . VAL A 1 117 ? -2.815 -8.689 -1.032 1.00 97.75 117 VAL A CA 1
ATOM 925 C C . VAL A 1 117 ? -2.265 -9.479 0.154 1.00 97.75 117 VAL A C 1
ATOM 927 O O . VAL A 1 117 ? -2.500 -10.680 0.264 1.00 97.75 117 VAL A O 1
ATOM 930 N N . ALA A 1 118 ? -1.539 -8.807 1.043 1.00 97.25 118 ALA A N 1
ATOM 931 C CA . ALA A 1 118 ? -0.913 -9.435 2.204 1.00 97.25 118 ALA A CA 1
ATOM 932 C C . ALA A 1 118 ? -1.833 -9.499 3.422 1.00 97.25 118 ALA A C 1
ATOM 934 O O . ALA A 1 118 ? -1.617 -10.293 4.334 1.00 97.25 118 ALA A O 1
ATOM 935 N N . TRP A 1 119 ? -2.862 -8.661 3.465 1.00 97.88 119 TRP A N 1
ATOM 936 C CA . TRP A 1 119 ? -3.835 -8.692 4.540 1.00 97.88 119 TRP A CA 1
ATOM 937 C C . TRP A 1 119 ? -5.221 -8.316 4.037 1.00 97.88 119 TRP A C 1
ATOM 939 O O . TRP A 1 119 ? -5.379 -7.404 3.223 1.00 97.88 119 TRP A O 1
ATOM 949 N N . ARG A 1 120 ? -6.226 -9.014 4.570 1.00 96.62 120 ARG A N 1
ATOM 950 C CA . ARG A 1 120 ? -7.643 -8.712 4.388 1.00 96.62 120 ARG A CA 1
ATOM 951 C C . ARG A 1 120 ? -8.335 -8.708 5.736 1.00 96.62 120 ARG A C 1
ATOM 953 O O . ARG A 1 120 ? -8.161 -9.627 6.537 1.00 96.62 120 ARG A O 1
ATOM 960 N N . ARG A 1 121 ? -9.188 -7.716 5.951 1.00 93.94 121 ARG A N 1
ATOM 961 C CA . ARG A 1 121 ? -10.113 -7.698 7.077 1.00 93.94 121 ARG A CA 1
ATOM 962 C C . ARG A 1 121 ? -11.038 -8.904 6.970 1.00 93.94 121 ARG A C 1
ATOM 964 O O . ARG A 1 121 ? -11.720 -9.078 5.962 1.00 93.94 121 ARG A O 1
ATOM 971 N N . ALA A 1 122 ? -11.094 -9.710 8.027 1.00 86.12 122 ALA A N 1
ATOM 972 C CA . ALA A 1 122 ? -12.109 -10.745 8.136 1.00 86.12 122 ALA A CA 1
ATOM 973 C C . ALA A 1 122 ? -13.495 -10.089 8.071 1.00 86.12 122 ALA A C 1
ATOM 975 O O . ALA A 1 122 ? -13.764 -9.133 8.804 1.00 86.12 122 ALA A O 1
ATOM 976 N N . ALA A 1 123 ? -14.367 -10.588 7.193 1.00 69.00 123 ALA A N 1
ATOM 977 C CA . ALA A 1 123 ? -15.766 -10.196 7.225 1.00 69.00 123 ALA A CA 1
ATOM 978 C C . ALA A 1 123 ? -16.296 -10.498 8.630 1.00 69.00 123 ALA A C 1
ATOM 980 O O . ALA A 1 123 ? -16.114 -11.609 9.131 1.00 69.00 123 ALA A O 1
ATOM 981 N N . ALA A 1 124 ? -16.905 -9.508 9.283 1.00 56.19 124 ALA A N 1
ATOM 982 C CA . ALA A 1 124 ? -17.604 -9.765 10.528 1.00 56.19 124 ALA A CA 1
ATOM 983 C C . ALA A 1 124 ? -18.678 -10.810 10.221 1.00 56.19 124 ALA A C 1
ATOM 985 O O . ALA A 1 124 ? -19.609 -10.526 9.469 1.00 56.19 124 ALA A O 1
ATOM 986 N N . THR A 1 125 ? -18.530 -12.028 10.744 1.00 41.41 125 THR A N 1
ATOM 987 C CA . THR A 1 125 ? -19.615 -13.005 10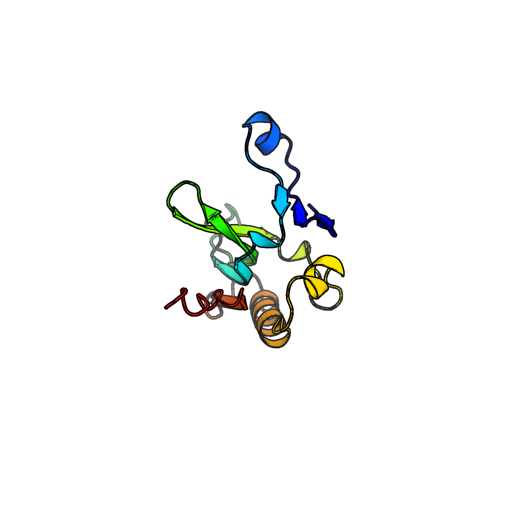.712 1.00 41.41 125 THR A CA 1
ATOM 988 C C . THR A 1 125 ? -20.797 -12.332 11.403 1.00 41.41 125 THR A C 1
ATOM 990 O O . THR A 1 125 ? -20.652 -11.977 12.578 1.00 41.41 125 THR A O 1
ATOM 993 N N . PRO A 1 126 ? -21.933 -12.081 10.725 1.00 46.84 126 PRO A N 1
ATOM 994 C CA . PRO A 1 126 ? -23.104 -11.585 11.422 1.00 46.84 126 PRO A CA 1
ATOM 995 C C . PRO A 1 126 ? -23.438 -12.629 12.486 1.00 46.84 126 PRO A C 1
ATOM 997 O O . PRO A 1 126 ? -23.700 -13.790 12.168 1.00 46.84 126 PRO A O 1
ATOM 1000 N N . GLY A 1 127 ? -23.318 -12.242 13.759 1.00 46.06 127 GLY A N 1
ATOM 1001 C CA . GLY A 1 127 ? -23.733 -13.097 14.863 1.00 46.06 127 GLY A CA 1
ATOM 1002 C C . GLY A 1 127 ? -25.194 -13.504 14.654 1.00 46.06 127 GLY A C 1
ATOM 1003 O O . GLY A 1 127 ? -25.942 -12.740 14.035 1.00 46.06 127 GLY A O 1
ATOM 1004 N N . PRO A 1 128 ? -25.611 -14.697 15.114 1.00 55.84 128 PRO A N 1
ATOM 1005 C CA . PRO A 1 128 ? -26.995 -15.120 14.964 1.00 55.84 128 PRO A CA 1
ATOM 1006 C C . PRO A 1 128 ? -27.890 -14.039 15.574 1.00 55.84 128 PRO A C 1
ATOM 1008 O O . PRO A 1 128 ? -27.746 -13.697 16.749 1.00 55.84 128 PRO A O 1
ATOM 1011 N N . GLY A 1 129 ? -28.752 -13.443 14.744 1.00 47.81 129 GLY A N 1
ATOM 1012 C CA . GLY A 1 129 ? -29.760 -12.498 15.211 1.00 47.81 129 GLY A CA 1
ATOM 1013 C C . GLY A 1 129 ? -30.625 -13.156 16.293 1.00 47.81 129 GLY A C 1
ATOM 1014 O O . GLY A 1 129 ? -30.755 -14.385 16.289 1.00 47.81 129 GLY A O 1
ATOM 1015 N N . PRO A 1 130 ? -31.175 -12.380 17.242 1.00 56.41 130 PRO A N 1
ATOM 1016 C CA . PRO A 1 130 ? -32.001 -12.943 18.301 1.00 56.41 130 PRO A CA 1
ATOM 1017 C C . PRO A 1 130 ? -33.182 -13.709 17.688 1.00 56.41 130 PRO A C 1
ATOM 1019 O O . PRO A 1 130 ? -33.818 -13.217 16.753 1.00 56.41 130 PRO A O 1
ATOM 1022 N N . ALA A 1 131 ? -33.391 -14.926 18.193 1.00 58.38 131 ALA A N 1
ATOM 1023 C CA . ALA A 1 131 ? -34.488 -15.821 17.832 1.00 58.38 131 ALA A CA 1
ATOM 1024 C C . ALA A 1 131 ? -35.851 -15.295 18.303 1.00 58.38 131 ALA A C 1
ATOM 1026 O O . ALA A 1 131 ? -35.880 -14.564 19.322 1.00 58.38 131 ALA A O 1
#

Foldseek 3Di:
DDQDQQGAFADDPVCVVVVHDGGDGLVFFFFWWKFKAWDPDADPVPGIWIFIWIWTWGADPVGDTDIDIDGPVPDDLVDGDPSVPVSFPQFASVLRVLRVVQCVVDTPSRVSGDIRTRGGDDDPPPDPDDD

Radius of gyration: 16.69 Å; Cα contacts (8 Å, |Δi|>4): 212; chains: 1; bounding box: 48×39×41 Å

Secondary structure (DSSP, 8-state):
-EE-SSEEE---HHHHHTT---EEEGGG--EEEEEEEE-SS-BTTTBS-EEEEEEEEEE-TTSSEEEEEEEGGG--GGG--HHHHHHSTT--HHHHHHHHHHHTT-TT-GGG-EEEEEEEPPP---PPPP-

Mean predicted aligned error: 6.09 Å

Nearest PDB structures (foldseek):
  2oqh-assembly4_D  TM=3.968E-01  e=6.715E-01  Streptomyces coelicolor A3(2)
  8gjz-assembly1_A  TM=2.658E-01  e=1.112E+00  Stylophora pistillata
  7ksf-assembly1_A  TM=2.427E-01  e=9.401E-01  Eastern chimpanzee simian foamy virus
  5odn-assembly1_F  TM=3.835E-01  e=5.657E+00  Salinibacter ruber DSM 13855
  6thy-assembly1_AAA  TM=2.876E-01  e=5.983E+00  Clostridium botulinum

Sequence (131 aa):
MSFDEAGFTRSSELARALGQREFWPWSEIHEFGFRYTQAVFPDPWSGDYMEGLWFLRVPSDGGGLMAMEFDEATLDAERLPPALQRNMPGLDMNALRAGLAAAARGPRNFEDSGEWVAWRRAAATPGPGPA